Protein AF-A0A923TP19-F1 (afdb_monomer_lite)

Radius of gyration: 17.99 Å; chains: 1; bounding box: 35×23×47 Å

Foldseek 3Di:
DADVVCVVVPDQDDADDDDDLVNQQVVLVVVPQCVPVPPPVRCLRNPPVVHDRDVCVCCVRVVSPPVCPPVVRVD

Secondary structure (DSSP, 8-state):
---HHHHHT-----------HHHHHHHHHHTTTTSSTT-HHHHHHHSSTT----TTHHHHHT---SGGGSTTT--

Structure (mmCIF, N/CA/C/O backbone):
data_AF-A0A923TP19-F1
#
_entry.id   AF-A0A923TP19-F1
#
loop_
_atom_site.group_PDB
_atom_site.id
_atom_site.type_symbol
_atom_site.label_atom_id
_atom_site.label_alt_id
_atom_site.label_comp_id
_atom_site.label_asym_id
_atom_site.label_entity_id
_atom_site.label_seq_id
_atom_site.pdbx_PDB_ins_code
_atom_site.Cartn_x
_atom_site.Cartn_y
_atom_site.Cartn_z
_atom_site.occupancy
_atom_site.B_iso_or_equiv
_atom_site.auth_seq_id
_atom_site.auth_comp_id
_atom_site.auth_asym_id
_atom_site.auth_atom_id
_atom_site.pdbx_PDB_model_num
ATOM 1 N N . MET A 1 1 ? 19.588 5.300 -29.096 1.00 77.88 1 MET A N 1
ATOM 2 C CA . MET A 1 1 ? 18.329 5.670 -29.781 1.00 77.88 1 MET A CA 1
ATOM 3 C C . MET A 1 1 ? 17.249 4.755 -29.234 1.00 77.88 1 MET A C 1
ATOM 5 O O . MET A 1 1 ? 17.496 3.557 -29.175 1.00 77.88 1 MET A O 1
ATOM 9 N N . ILE A 1 2 ? 16.126 5.311 -28.773 1.00 85.81 2 ILE A N 1
ATOM 10 C CA . ILE A 1 2 ? 15.015 4.542 -28.188 1.00 85.81 2 ILE A CA 1
ATOM 11 C C . ILE A 1 2 ? 14.451 3.570 -29.238 1.00 85.81 2 ILE A C 1
ATOM 13 O O . ILE A 1 2 ? 14.283 3.953 -30.395 1.00 85.81 2 ILE 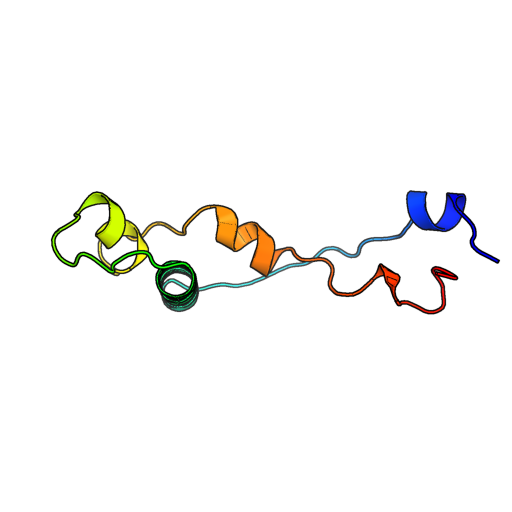A O 1
ATOM 17 N N . ASN A 1 3 ? 14.153 2.332 -28.830 1.00 89.88 3 ASN A N 1
ATOM 18 C CA . ASN A 1 3 ? 13.445 1.338 -29.644 1.00 89.88 3 ASN A CA 1
ATOM 19 C C . ASN A 1 3 ? 12.029 1.120 -29.067 1.00 89.88 3 ASN A C 1
ATOM 21 O O . ASN A 1 3 ? 11.902 0.406 -28.071 1.00 89.88 3 ASN A O 1
ATOM 25 N N . PRO A 1 4 ? 10.972 1.702 -29.667 1.00 92.25 4 PRO A N 1
ATOM 26 C CA . PRO A 1 4 ? 9.606 1.606 -29.147 1.00 92.25 4 PRO A CA 1
ATOM 27 C C . PRO A 1 4 ? 9.066 0.177 -29.057 1.00 92.25 4 PRO A C 1
ATOM 29 O O . PRO A 1 4 ? 8.386 -0.151 -28.090 1.00 92.25 4 PRO A O 1
ATOM 32 N N . GLN A 1 5 ? 9.400 -0.684 -30.024 1.00 93.19 5 GLN A N 1
ATOM 33 C CA . GLN A 1 5 ? 8.913 -2.066 -30.049 1.00 93.19 5 GLN A CA 1
ATOM 34 C C . GLN A 1 5 ? 9.412 -2.847 -28.829 1.00 93.19 5 GLN A C 1
ATOM 36 O O . GLN A 1 5 ? 8.653 -3.555 -28.184 1.00 93.19 5 GLN A O 1
ATOM 41 N N . ARG A 1 6 ? 10.671 -2.622 -28.438 1.00 91.62 6 ARG A N 1
ATOM 42 C CA . ARG A 1 6 ? 11.269 -3.243 -27.250 1.00 91.62 6 ARG A CA 1
ATOM 43 C C . ARG A 1 6 ? 10.590 -2.827 -25.939 1.00 91.62 6 ARG A C 1
ATOM 45 O O . ARG A 1 6 ? 10.590 -3.606 -24.998 1.00 91.62 6 ARG A O 1
ATOM 52 N N . LEU A 1 7 ? 10.041 -1.612 -25.864 1.00 93.56 7 LEU A N 1
ATOM 53 C CA . LEU A 1 7 ? 9.297 -1.152 -24.685 1.00 93.56 7 LEU A CA 1
ATOM 54 C C . LEU A 1 7 ? 7.893 -1.760 -24.626 1.00 93.56 7 LEU A C 1
ATOM 56 O O . LEU A 1 7 ? 7.418 -2.082 -23.543 1.00 93.56 7 LEU A O 1
ATOM 60 N N . LEU A 1 8 ? 7.237 -1.909 -25.781 1.00 94.00 8 LEU A N 1
ATOM 61 C CA . LEU A 1 8 ? 5.930 -2.564 -25.881 1.00 94.00 8 LEU A CA 1
ATOM 62 C C . LEU A 1 8 ? 6.019 -4.060 -25.552 1.00 94.00 8 LEU A C 1
ATOM 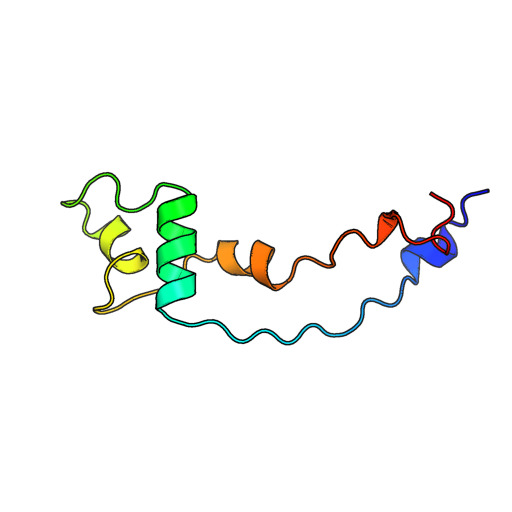64 O O . LEU A 1 8 ? 5.125 -4.585 -24.896 1.00 94.00 8 LEU A O 1
ATOM 68 N N . ASP A 1 9 ? 7.115 -4.706 -25.952 1.00 94.62 9 ASP A N 1
ATOM 69 C CA . ASP A 1 9 ? 7.380 -6.129 -25.714 1.00 94.62 9 ASP A CA 1
ATOM 70 C C . ASP A 1 9 ? 8.189 -6.382 -24.426 1.00 94.62 9 ASP A C 1
ATOM 72 O O . ASP A 1 9 ? 8.777 -7.453 -24.267 1.00 94.62 9 ASP A O 1
ATOM 76 N N . TRP A 1 10 ? 8.287 -5.396 -23.524 1.00 93.81 10 TRP A N 1
ATOM 77 C CA . TRP A 1 10 ? 9.147 -5.508 -22.346 1.00 93.81 10 TRP A CA 1
ATOM 78 C C . TRP A 1 10 ? 8.722 -6.695 -21.461 1.00 93.81 10 TRP A C 1
ATOM 80 O O . TRP A 1 10 ? 7.561 -6.757 -21.043 1.00 93.81 10 TRP A O 1
ATOM 90 N N . PRO A 1 11 ? 9.635 -7.633 -21.143 1.00 91.69 11 PRO A N 1
ATOM 91 C CA . PRO A 1 11 ? 9.300 -8.804 -20.348 1.00 91.69 11 PRO A CA 1
ATOM 92 C C . PRO A 1 11 ? 9.228 -8.417 -18.869 1.00 91.69 11 PRO A C 1
ATOM 94 O O . PRO A 1 11 ? 10.238 -8.344 -18.170 1.00 91.69 11 PRO A O 1
ATOM 97 N N . PHE A 1 12 ? 8.020 -8.135 -18.386 1.00 91.81 12 PHE A N 1
ATOM 98 C CA . PHE A 1 12 ? 7.781 -8.011 -16.953 1.00 91.81 12 PHE A CA 1
ATOM 99 C C . PHE A 1 12 ? 7.766 -9.406 -16.333 1.00 91.81 12 PHE A C 1
ATOM 101 O O . PHE A 1 12 ? 6.899 -10.217 -16.646 1.00 91.81 12 PHE A O 1
ATOM 108 N N . GLU A 1 13 ? 8.738 -9.670 -15.468 1.00 88.81 13 GLU A N 1
ATOM 109 C CA . GLU A 1 13 ? 8.781 -10.896 -14.676 1.00 88.81 13 GLU A CA 1
ATOM 110 C C . GLU A 1 13 ? 7.619 -10.940 -13.677 1.00 88.81 13 GLU A C 1
ATOM 112 O O . GLU A 1 13 ? 7.183 -9.905 -13.156 1.00 88.81 13 GLU A O 1
ATOM 117 N N . ASP A 1 14 ? 7.151 -12.149 -13.369 1.00 89.75 14 ASP A N 1
ATOM 118 C CA . ASP A 1 14 ? 6.142 -12.350 -12.335 1.00 89.75 14 ASP A CA 1
ATOM 119 C C . ASP A 1 14 ? 6.685 -11.919 -10.966 1.00 89.75 14 ASP A C 1
ATOM 121 O O . ASP A 1 14 ? 7.772 -12.314 -10.536 1.00 89.75 14 ASP A O 1
ATOM 125 N N . VAL A 1 15 ? 5.889 -11.133 -10.241 1.00 87.31 15 VAL A N 1
ATOM 126 C CA . VAL A 1 15 ? 6.217 -10.681 -8.887 1.00 87.31 15 VAL A CA 1
ATOM 127 C C . VAL A 1 15 ? 5.319 -11.400 -7.888 1.00 87.31 15 VAL A C 1
ATOM 129 O O . VAL A 1 15 ? 4.101 -11.223 -7.884 1.00 87.31 15 VAL A O 1
ATOM 132 N N . VAL A 1 16 ? 5.927 -12.185 -6.998 1.00 92.00 16 VAL A N 1
ATOM 133 C CA . VAL A 1 16 ? 5.239 -12.829 -5.872 1.00 92.00 16 VAL A CA 1
ATOM 134 C C . VAL A 1 16 ? 5.625 -12.109 -4.589 1.00 92.00 16 VAL A C 1
ATOM 136 O O . VAL A 1 16 ? 6.800 -12.060 -4.234 1.00 92.00 16 VAL A O 1
ATOM 139 N N . GLN A 1 17 ? 4.632 -11.571 -3.882 1.00 94.38 17 GLN A N 1
ATOM 140 C CA . GLN A 1 17 ? 4.831 -10.905 -2.597 1.00 94.38 17 GLN A CA 1
ATOM 141 C C . GLN A 1 17 ? 4.079 -11.621 -1.486 1.00 94.38 17 GLN A C 1
ATOM 143 O O . GLN A 1 17 ? 2.925 -12.018 -1.649 1.00 94.38 17 GLN A O 1
ATOM 148 N N . THR A 1 18 ? 4.712 -11.683 -0.319 1.00 95.75 18 THR A N 1
ATOM 149 C CA . THR A 1 18 ? 4.051 -12.036 0.936 1.00 95.75 18 THR A CA 1
ATOM 150 C C . THR A 1 18 ? 3.913 -10.771 1.761 1.00 95.75 18 THR A C 1
ATOM 152 O O . THR A 1 18 ? 4.881 -10.038 1.947 1.00 95.75 18 THR A O 1
ATOM 155 N N . TYR A 1 19 ? 2.718 -10.526 2.279 1.00 96.06 19 TYR A N 1
ATOM 156 C CA . TYR A 1 19 ? 2.444 -9.418 3.180 1.00 96.06 19 TYR A CA 1
ATOM 157 C C . TYR A 1 19 ? 1.654 -9.925 4.382 1.00 96.06 19 TYR A C 1
ATOM 159 O O . TYR A 1 19 ? 1.006 -10.973 4.341 1.00 96.06 19 TYR A O 1
ATOM 167 N N . SER A 1 20 ? 1.729 -9.177 5.471 1.00 97.44 20 SER A N 1
ATOM 168 C CA . SER A 1 20 ? 1.078 -9.502 6.731 1.00 97.44 20 SER A CA 1
ATOM 169 C C . SER A 1 20 ? 0.010 -8.471 7.102 1.00 97.44 20 SER A C 1
ATOM 171 O O . SER A 1 20 ? -0.127 -7.404 6.490 1.00 97.44 20 SER A O 1
ATOM 173 N N . ALA A 1 21 ? -0.729 -8.764 8.174 1.00 97.88 21 ALA A N 1
ATOM 174 C CA . ALA A 1 21 ? -1.600 -7.789 8.824 1.00 97.88 21 ALA A CA 1
ATOM 175 C C . ALA A 1 21 ? -0.828 -6.514 9.216 1.00 97.88 21 ALA A C 1
ATOM 177 O O . ALA A 1 21 ? -1.321 -5.404 9.029 1.00 97.88 21 ALA A O 1
ATOM 178 N N . ARG A 1 22 ? 0.417 -6.662 9.691 1.00 97.88 22 ARG A N 1
ATOM 179 C CA . ARG A 1 22 ? 1.274 -5.534 10.076 1.00 97.88 22 ARG A CA 1
ATOM 180 C C . ARG A 1 22 ? 1.582 -4.626 8.889 1.00 97.88 22 ARG A C 1
ATOM 182 O O . ARG A 1 22 ? 1.471 -3.413 9.024 1.00 97.88 22 ARG A O 1
ATOM 189 N N . ASP A 1 23 ? 1.939 -5.197 7.743 1.00 98.19 23 ASP A N 1
ATOM 190 C CA . ASP A 1 23 ? 2.259 -4.418 6.537 1.00 98.19 23 ASP A CA 1
ATOM 191 C C . ASP A 1 23 ? 1.026 -3.667 6.027 1.00 98.19 23 ASP A C 1
ATOM 193 O O . ASP A 1 23 ? 1.114 -2.499 5.654 1.00 98.19 23 ASP A O 1
ATOM 197 N N . SER A 1 24 ? -0.141 -4.314 6.108 1.00 98.25 24 SER A N 1
ATOM 198 C CA . SER A 1 24 ? -1.430 -3.714 5.750 1.00 98.25 24 SER A CA 1
ATOM 199 C C . SER A 1 24 ? -1.754 -2.495 6.619 1.00 98.25 24 SER A C 1
ATOM 201 O O . SER A 1 24 ? -2.096 -1.437 6.089 1.00 98.25 24 SER A O 1
ATOM 203 N N . MET A 1 25 ? -1.592 -2.618 7.942 1.00 98.25 25 MET A N 1
ATOM 204 C CA . MET A 1 25 ? -1.840 -1.518 8.881 1.00 98.25 25 MET A CA 1
ATOM 205 C C . MET A 1 25 ? -0.814 -0.390 8.727 1.00 98.25 25 MET A C 1
ATOM 207 O O . MET A 1 25 ? -1.191 0.778 8.721 1.00 98.25 25 MET A O 1
ATOM 211 N N . LEU A 1 26 ? 0.473 -0.712 8.549 1.00 98.25 26 LEU A N 1
ATOM 212 C CA . LEU A 1 26 ? 1.515 0.297 8.321 1.00 98.25 26 LEU A CA 1
ATOM 213 C C . LEU A 1 26 ? 1.279 1.090 7.037 1.00 98.25 26 LEU A C 1
ATOM 215 O O . LEU A 1 26 ? 1.458 2.306 7.033 1.00 98.25 26 LEU A O 1
ATOM 219 N N . TYR A 1 27 ? 0.847 0.423 5.967 1.00 98.50 27 TYR A N 1
ATOM 220 C CA . TYR A 1 27 ? 0.465 1.097 4.734 1.00 98.50 27 TYR A CA 1
ATOM 221 C C . TYR A 1 27 ? -0.719 2.046 4.949 1.00 98.50 27 TYR A C 1
ATOM 223 O O . TYR A 1 27 ? -0.636 3.214 4.573 1.00 98.50 27 TYR A O 1
ATOM 231 N N . ALA A 1 28 ? -1.791 1.567 5.589 1.00 98.25 28 ALA A N 1
ATOM 232 C CA . ALA A 1 28 ? -2.983 2.364 5.869 1.00 98.25 28 ALA A CA 1
ATOM 233 C C . ALA A 1 28 ? -2.661 3.609 6.718 1.00 98.25 28 ALA A C 1
ATOM 235 O O . ALA A 1 28 ? -3.069 4.718 6.368 1.00 98.25 28 ALA A O 1
ATOM 236 N N . LEU A 1 29 ? -1.863 3.442 7.776 1.00 97.94 29 LEU A N 1
ATOM 237 C CA . LEU A 1 29 ? -1.363 4.546 8.600 1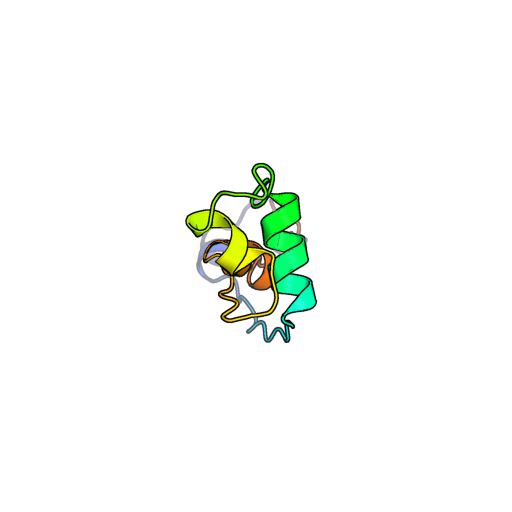.00 97.94 29 LEU A CA 1
ATOM 238 C C . LEU A 1 29 ? -0.503 5.519 7.781 1.00 97.94 29 LEU A C 1
ATOM 240 O O . LEU A 1 29 ? -0.652 6.732 7.903 1.00 97.94 29 LEU A O 1
ATOM 244 N N . GLY A 1 30 ? 0.368 4.998 6.912 1.00 97.69 30 GLY A N 1
ATOM 245 C CA . GLY A 1 30 ? 1.245 5.797 6.054 1.00 97.69 30 GLY A CA 1
ATOM 246 C C . GLY A 1 30 ? 0.500 6.708 5.074 1.00 97.69 30 GLY A C 1
ATOM 247 O O . GLY A 1 30 ? 1.008 7.775 4.738 1.00 97.69 30 GLY A O 1
ATOM 248 N N . ILE A 1 31 ? -0.710 6.326 4.652 1.00 97.25 31 ILE A N 1
ATOM 249 C CA . ILE A 1 31 ? -1.583 7.146 3.792 1.00 97.25 31 ILE A CA 1
ATOM 250 C C . ILE A 1 31 ? -2.626 7.965 4.577 1.00 97.25 31 ILE A C 1
ATOM 252 O O . ILE A 1 31 ? -3.461 8.629 3.966 1.00 97.25 31 ILE A O 1
ATOM 256 N N . GLY A 1 32 ? -2.576 7.946 5.916 1.00 96.38 32 GLY A N 1
ATOM 257 C CA . GLY A 1 32 ? -3.356 8.826 6.797 1.00 96.38 32 GLY A CA 1
ATOM 258 C C . GLY A 1 32 ? -4.656 8.248 7.374 1.00 96.38 32 GLY A C 1
ATOM 259 O O . GLY A 1 32 ? -5.394 8.985 8.035 1.00 96.38 32 GLY A O 1
ATOM 260 N N . LEU A 1 33 ? -4.950 6.959 7.165 1.00 97.81 33 LEU A N 1
ATOM 261 C CA . LEU A 1 33 ? -6.098 6.301 7.804 1.00 97.81 33 LEU A CA 1
ATOM 262 C C . LEU A 1 33 ? -5.851 6.115 9.306 1.00 97.81 33 LEU A C 1
ATOM 264 O O . LEU A 1 33 ? -4.730 5.844 9.730 1.00 97.81 33 LEU A O 1
ATOM 268 N N . GLY A 1 34 ? -6.913 6.223 10.104 1.00 94.56 34 GLY A N 1
ATOM 269 C CA . GLY A 1 34 ? -6.864 6.076 11.560 1.00 94.56 34 GLY A CA 1
ATOM 270 C C . GLY A 1 34 ? -6.467 7.352 12.303 1.00 94.56 34 GLY A C 1
ATOM 271 O O . GLY A 1 34 ? -6.160 7.291 13.491 1.00 94.56 34 GLY A O 1
ATOM 272 N N . SER A 1 35 ? -6.463 8.503 11.619 1.00 94.81 35 SER A N 1
ATOM 273 C CA . SER A 1 35 ? -6.195 9.804 12.246 1.00 94.81 35 SER A CA 1
ATOM 274 C C . SER A 1 35 ? -7.312 10.233 13.206 1.00 94.81 3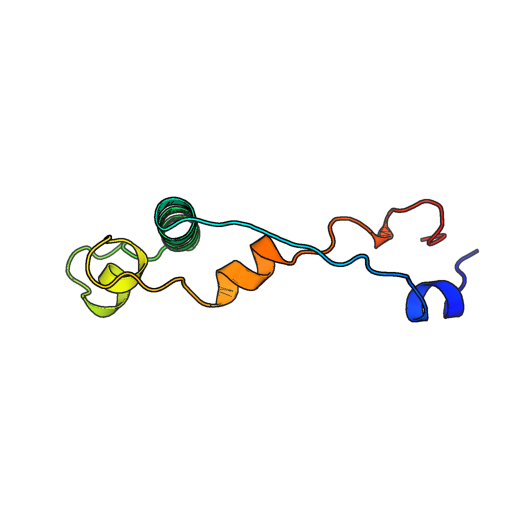5 SER A C 1
ATOM 276 O O . SER A 1 35 ? -7.023 10.836 14.239 1.00 94.81 35 SER A O 1
ATOM 278 N N . ASP A 1 36 ? -8.563 9.868 12.904 1.00 94.50 36 ASP A N 1
ATOM 279 C CA . ASP A 1 36 ? -9.670 9.878 13.861 1.00 94.50 36 ASP A CA 1
ATOM 280 C C . ASP A 1 36 ? -9.818 8.478 14.491 1.00 94.50 36 ASP A C 1
ATOM 282 O O . ASP A 1 36 ? -10.250 7.540 13.812 1.00 94.50 36 ASP A O 1
ATOM 286 N N . PRO A 1 37 ? -9.483 8.303 15.783 1.00 89.75 37 PRO A N 1
ATOM 287 C CA . PRO A 1 37 ? -9.563 7.007 16.449 1.00 89.75 37 PRO A CA 1
ATOM 288 C C . PRO A 1 37 ? -11.001 6.544 16.733 1.00 89.75 37 PRO A C 1
ATOM 290 O O . PRO A 1 37 ? -11.186 5.410 17.173 1.00 89.75 37 PRO A O 1
ATOM 293 N N . LEU A 1 38 ? -12.015 7.394 16.530 1.00 95.06 38 LEU A N 1
ATOM 294 C CA . LEU A 1 38 ? -13.429 7.052 16.725 1.00 95.06 38 LEU A CA 1
ATOM 295 C C . LEU A 1 38 ? -14.151 6.720 15.410 1.00 95.06 38 LEU A C 1
ATOM 297 O O . LEU A 1 38 ? -15.292 6.252 15.441 1.00 95.06 38 LEU A O 1
ATOM 301 N N . ASP A 1 39 ? -13.499 6.906 14.260 1.00 96.25 39 ASP A N 1
ATOM 302 C CA . ASP A 1 39 ? -14.056 6.551 12.958 1.00 96.25 39 ASP A CA 1
ATOM 303 C C . ASP A 1 39 ? -13.928 5.040 12.702 1.00 96.25 39 ASP A C 1
ATOM 305 O O . ASP A 1 39 ? -12.912 4.529 12.220 1.00 96.25 39 ASP A O 1
ATOM 309 N N . ALA A 1 40 ? -15.007 4.307 12.981 1.00 92.06 40 ALA A N 1
ATOM 310 C CA . ALA A 1 40 ? -15.098 2.871 12.721 1.00 92.06 40 ALA A CA 1
ATOM 311 C C . ALA A 1 40 ? -14.850 2.493 11.246 1.00 92.06 40 ALA A C 1
ATOM 313 O O . ALA A 1 40 ? -14.388 1.384 10.963 1.00 92.06 40 ALA A O 1
ATOM 314 N N . GLY A 1 41 ? -15.123 3.403 10.305 1.00 94.62 41 GLY A N 1
ATOM 315 C CA . GLY A 1 41 ? -14.837 3.212 8.887 1.00 94.62 41 GLY A CA 1
ATOM 316 C C . GLY A 1 41 ? -13.340 3.148 8.589 1.00 94.62 41 GLY A C 1
ATOM 317 O O . GLY A 1 41 ? -12.941 2.432 7.671 1.00 94.62 41 GLY A O 1
ATOM 318 N N . GLN A 1 42 ? -12.514 3.829 9.386 1.00 96.31 42 GLN A N 1
ATOM 319 C CA . GLN A 1 42 ? -11.054 3.811 9.267 1.00 96.31 42 GLN A CA 1
ATOM 320 C C . GLN A 1 42 ? -10.405 2.724 10.127 1.00 96.31 42 GLN A C 1
ATOM 322 O O . GLN A 1 42 ? -9.431 2.107 9.690 1.00 96.31 42 GLN A O 1
ATOM 327 N N . LEU A 1 43 ? -10.959 2.440 11.312 1.00 96.00 43 LEU A N 1
ATOM 328 C CA . LEU A 1 43 ? -10.401 1.453 12.246 1.00 96.00 43 LEU A CA 1
ATOM 329 C C . LEU A 1 43 ? -10.212 0.070 11.613 1.00 96.00 43 LEU A C 1
ATOM 331 O O . LEU A 1 43 ? -9.207 -0.584 11.874 1.00 96.00 43 LEU A O 1
ATOM 335 N N . ARG A 1 44 ? -11.103 -0.339 10.705 1.00 96.25 44 ARG A N 1
ATOM 336 C CA . ARG A 1 44 ? -11.000 -1.617 9.975 1.00 96.25 44 ARG A CA 1
ATOM 337 C C . ARG A 1 44 ? -9.724 -1.791 9.133 1.00 96.25 44 ARG A C 1
ATOM 339 O O . ARG A 1 44 ? -9.502 -2.879 8.614 1.00 96.25 44 ARG A O 1
ATOM 346 N N . PHE A 1 45 ? -8.938 -0.733 8.925 1.00 98.00 45 PHE A N 1
ATOM 347 C CA . PHE A 1 45 ? -7.685 -0.765 8.161 1.00 98.00 45 PHE A CA 1
ATOM 348 C C . PHE A 1 45 ? -6.434 -0.662 9.046 1.00 98.00 45 PHE A C 1
ATOM 350 O O . PHE A 1 45 ? -5.332 -0.920 8.567 1.00 98.00 45 PHE A O 1
ATOM 357 N N . VAL A 1 46 ? -6.586 -0.276 10.317 1.00 97.19 46 VAL A N 1
ATOM 358 C CA . VAL A 1 46 ? -5.469 0.017 11.237 1.00 97.19 46 VAL A CA 1
ATOM 359 C C . VAL A 1 46 ? -5.536 -0.759 12.553 1.00 97.19 46 VAL A C 1
ATOM 361 O O . VAL A 1 46 ? -4.592 -0.702 13.336 1.00 97.19 46 VAL A O 1
ATOM 364 N N . TYR A 1 47 ? -6.633 -1.478 12.796 1.00 96.38 47 TYR A N 1
ATOM 365 C CA . TYR A 1 47 ? -6.843 -2.332 13.958 1.00 96.38 47 TYR A CA 1
ATOM 366 C C . TYR A 1 47 ? -7.013 -3.788 13.519 1.00 96.38 47 TYR A C 1
ATOM 368 O O . TYR A 1 47 ? -7.697 -4.081 12.539 1.00 96.38 47 TYR A O 1
ATOM 376 N N . GLU A 1 48 ? -6.386 -4.715 14.238 1.00 95.12 48 GLU A N 1
ATOM 377 C CA . GLU A 1 48 ? -6.254 -6.113 13.824 1.00 95.12 48 GLU A CA 1
ATOM 378 C C . GLU A 1 48 ? -7.570 -6.905 13.830 1.00 95.12 48 GLU A C 1
ATOM 380 O O . GLU A 1 48 ? -7.680 -7.927 13.146 1.00 95.12 48 GLU A O 1
ATOM 385 N N . ARG A 1 49 ? -8.577 -6.456 14.588 1.00 94.06 49 ARG A N 1
ATOM 386 C CA . ARG A 1 49 ? -9.895 -7.097 14.606 1.00 94.06 49 ARG A CA 1
ATOM 387 C C . ARG A 1 49 ? -10.653 -6.741 13.328 1.00 94.06 49 ARG A C 1
ATOM 389 O O . ARG A 1 49 ? -10.898 -5.569 13.068 1.00 94.06 49 ARG A O 1
ATOM 396 N N . ASP A 1 50 ? -11.051 -7.766 12.574 1.00 92.00 50 ASP A N 1
ATOM 397 C CA . ASP A 1 50 ? -11.763 -7.634 11.294 1.00 92.00 50 ASP A CA 1
ATOM 398 C C . ASP A 1 50 ? -10.994 -6.797 10.251 1.00 92.00 50 ASP A C 1
ATOM 400 O O . ASP A 1 50 ? -11.585 -6.106 9.414 1.00 92.00 50 ASP A O 1
ATOM 404 N N . LEU A 1 51 ? -9.656 -6.871 10.312 1.00 97.06 51 LEU A N 1
ATOM 405 C CA . LEU A 1 51 ? -8.747 -6.115 9.459 1.00 97.06 51 LEU A CA 1
ATOM 406 C C . LEU A 1 51 ? -8.991 -6.400 7.974 1.00 97.06 51 LEU A C 1
ATOM 408 O O . LEU A 1 51 ? -9.051 -7.549 7.532 1.00 97.06 51 LEU A O 1
ATOM 412 N N . VAL A 1 52 ? -9.021 -5.332 7.185 1.00 97.00 52 VAL A N 1
ATOM 413 C CA . VAL A 1 52 ? -9.015 -5.382 5.725 1.00 97.00 52 VAL A CA 1
ATOM 414 C C . VAL A 1 52 ? -7.807 -4.608 5.211 1.00 97.00 52 VAL A C 1
ATOM 416 O O . VAL A 1 52 ? -7.498 -3.528 5.705 1.00 97.00 52 VAL A O 1
ATOM 419 N N . ALA A 1 53 ? -7.116 -5.141 4.204 1.00 97.56 53 ALA A N 1
ATOM 420 C CA . ALA A 1 53 ? -6.064 -4.399 3.519 1.00 97.56 53 ALA A CA 1
ATOM 421 C C . ALA A 1 53 ? -6.683 -3.298 2.647 1.00 97.56 53 ALA A C 1
ATOM 423 O O . ALA A 1 53 ? -7.622 -3.547 1.887 1.00 97.56 53 ALA A O 1
ATOM 424 N N . PHE A 1 54 ? -6.156 -2.077 2.735 1.00 98.12 54 PHE A N 1
ATOM 425 C CA . PHE A 1 54 ? -6.635 -0.996 1.882 1.00 98.12 54 PHE A CA 1
ATOM 426 C C . PHE A 1 54 ? -6.245 -1.272 0.413 1.00 98.12 54 PHE A C 1
ATOM 428 O O . PHE A 1 54 ? -5.081 -1.600 0.164 1.00 98.12 54 PHE A O 1
ATOM 435 N N . PRO A 1 55 ? -7.160 -1.147 -0.572 1.00 97.19 55 PRO A N 1
ATOM 436 C CA . PRO A 1 55 ? -6.949 -1.695 -1.920 1.00 97.19 55 PRO A CA 1
ATOM 437 C C . PRO A 1 55 ? -5.684 -1.207 -2.635 1.00 97.19 55 PRO A C 1
ATOM 439 O O . PRO A 1 55 ? -5.053 -1.958 -3.375 1.00 97.19 55 PRO A O 1
ATOM 442 N N . THR A 1 56 ? -5.273 0.039 -2.395 1.00 98.00 56 THR A N 1
ATOM 443 C CA . THR A 1 56 ? -4.102 0.630 -3.054 1.00 98.00 56 THR A CA 1
ATOM 444 C C . THR A 1 56 ? -2.763 0.100 -2.527 1.00 98.00 56 THR A C 1
ATOM 446 O O . THR A 1 56 ? -1.738 0.379 -3.146 1.00 98.00 56 THR A O 1
ATOM 449 N N . LEU A 1 57 ? -2.741 -0.730 -1.471 1.00 98.12 57 LEU A N 1
ATOM 450 C CA . LEU A 1 57 ? -1.546 -1.489 -1.069 1.00 98.12 57 LEU A CA 1
ATOM 451 C C . LEU A 1 57 ? -1.000 -2.325 -2.237 1.00 98.12 57 LEU A C 1
ATOM 453 O O . LEU A 1 57 ? 0.214 -2.451 -2.390 1.00 98.12 57 LEU A O 1
ATOM 457 N N . ALA A 1 58 ? -1.883 -2.829 -3.106 1.00 95.69 58 ALA A N 1
ATOM 458 C CA . ALA A 1 58 ? -1.494 -3.576 -4.300 1.00 95.69 58 ALA A CA 1
AT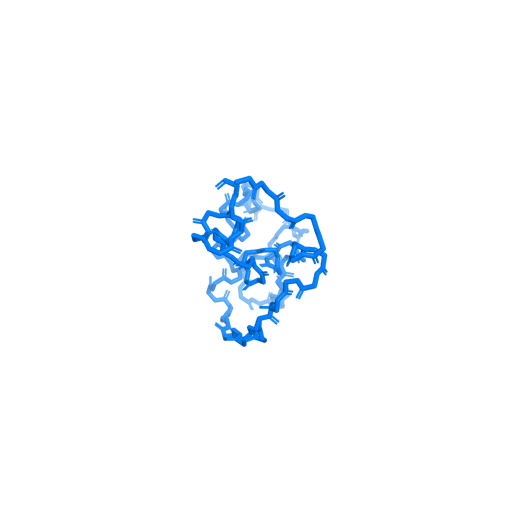OM 459 C C . ALA A 1 58 ? -0.551 -2.779 -5.220 1.00 95.69 58 ALA A C 1
ATOM 461 O O . ALA A 1 58 ? 0.325 -3.366 -5.842 1.00 95.69 58 ALA A O 1
ATOM 462 N N . VAL A 1 59 ? -0.665 -1.445 -5.265 1.00 94.88 59 VAL A N 1
ATOM 463 C CA . VAL A 1 59 ? 0.233 -0.592 -6.065 1.00 94.88 59 VAL A CA 1
ATOM 464 C C . VAL A 1 59 ? 1.658 -0.621 -5.517 1.00 94.88 59 VAL A C 1
ATOM 466 O O . VAL A 1 59 ? 2.605 -0.600 -6.292 1.00 94.88 59 VAL A O 1
ATOM 469 N N . VAL A 1 60 ? 1.820 -0.703 -4.194 1.00 94.69 60 VAL A N 1
ATOM 470 C CA . VAL A 1 60 ? 3.139 -0.818 -3.555 1.00 94.69 60 VAL A CA 1
ATOM 471 C C . VAL A 1 60 ? 3.717 -2.216 -3.768 1.00 94.69 60 VAL A C 1
ATOM 473 O O . VAL A 1 60 ? 4.881 -2.344 -4.134 1.00 9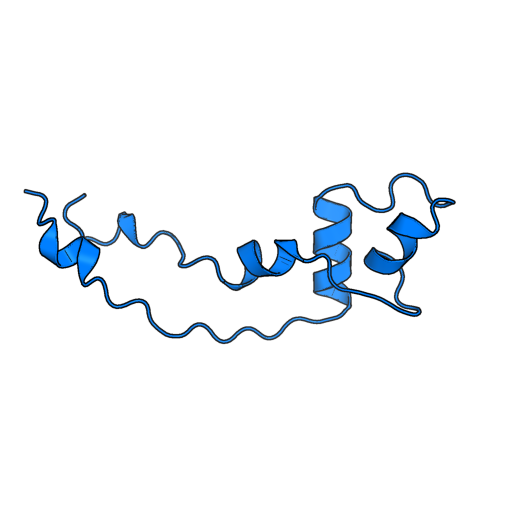4.69 60 VAL A O 1
ATOM 476 N N . LEU A 1 61 ? 2.903 -3.258 -3.571 1.00 94.56 61 LEU A N 1
ATOM 477 C CA . LEU A 1 61 ? 3.337 -4.653 -3.699 1.00 94.56 61 LEU A CA 1
ATOM 478 C C . LEU A 1 61 ? 3.717 -5.021 -5.141 1.00 94.56 61 LEU A C 1
ATOM 480 O O . LEU A 1 61 ? 4.705 -5.724 -5.353 1.00 94.56 61 LEU A O 1
ATOM 484 N N . CYS A 1 62 ? 2.951 -4.530 -6.117 1.00 91.75 62 CYS A N 1
ATOM 485 C CA . CYS A 1 62 ? 3.078 -4.889 -7.529 1.00 91.75 62 CYS A CA 1
ATOM 486 C C . CYS A 1 62 ? 3.804 -3.823 -8.366 1.00 91.75 62 CYS A C 1
ATOM 488 O O . CYS A 1 62 ? 3.728 -3.854 -9.594 1.00 91.75 62 CYS A O 1
ATOM 490 N N . HIS A 1 63 ? 4.482 -2.856 -7.739 1.00 90.06 63 HIS A N 1
ATOM 491 C CA . HIS A 1 63 ? 5.255 -1.869 -8.485 1.00 90.06 63 HIS A CA 1
ATOM 492 C C . HIS A 1 63 ? 6.419 -2.564 -9.226 1.00 90.06 63 HIS A C 1
ATOM 494 O O . HIS A 1 63 ? 7.251 -3.191 -8.568 1.00 90.06 63 HIS A O 1
ATOM 500 N N . PRO A 1 64 ? 6.563 -2.408 -10.559 1.00 87.62 64 PRO A N 1
ATOM 501 C CA . PRO A 1 64 ? 7.566 -3.120 -11.370 1.00 87.62 64 PRO A CA 1
ATOM 502 C C . PRO A 1 64 ? 9.013 -2.620 -11.176 1.00 87.62 64 PRO A C 1
ATOM 504 O O . PRO A 1 64 ? 9.902 -2.906 -11.974 1.00 87.62 64 PRO A O 1
ATOM 507 N N . GLY A 1 65 ? 9.264 -1.822 -10.137 1.00 87.50 65 GLY A N 1
ATOM 508 C CA . GLY A 1 65 ? 10.541 -1.151 -9.920 1.00 87.50 65 GLY A CA 1
ATOM 509 C C . GLY A 1 65 ? 10.837 -0.079 -10.974 1.00 87.50 65 GLY A C 1
ATOM 510 O O . GLY A 1 65 ? 9.973 0.347 -11.739 1.00 87.50 65 GLY A O 1
ATOM 511 N N . ALA A 1 66 ? 12.086 0.383 -11.007 1.00 89.69 66 ALA A N 1
ATOM 512 C CA . ALA A 1 66 ? 12.555 1.411 -11.937 1.00 89.69 66 ALA A CA 1
ATOM 513 C C . ALA A 1 66 ? 12.931 0.831 -13.318 1.00 89.69 66 ALA A C 1
ATOM 515 O O . ALA A 1 66 ? 13.989 1.148 -13.859 1.00 89.69 66 ALA A O 1
ATOM 516 N N . TRP A 1 67 ? 12.080 -0.031 -13.887 1.00 91.38 67 TRP A N 1
ATOM 517 C CA . TRP A 1 67 ? 12.363 -0.772 -15.126 1.00 91.38 67 TRP A CA 1
ATOM 518 C C . TRP A 1 67 ? 12.713 0.134 -16.316 1.00 91.38 67 TRP A C 1
ATOM 520 O O . TRP A 1 67 ? 13.541 -0.234 -17.142 1.00 91.38 67 TRP A O 1
ATOM 530 N N . ILE A 1 68 ? 12.151 1.348 -16.375 1.00 91.44 68 ILE A N 1
ATOM 531 C CA . ILE A 1 68 ? 12.405 2.291 -17.471 1.00 91.44 68 ILE A CA 1
ATOM 532 C C . ILE A 1 68 ? 13.871 2.745 -17.544 1.00 91.44 68 ILE A C 1
ATOM 534 O O . ILE A 1 68 ? 14.348 3.071 -18.625 1.00 91.44 68 ILE A O 1
ATOM 538 N N . GLY A 1 69 ? 14.592 2.729 -16.417 1.00 89.94 69 GLY A N 1
ATOM 539 C CA . GLY A 1 69 ? 16.012 3.081 -16.348 1.00 89.94 69 GLY A CA 1
ATOM 540 C C . GLY A 1 69 ? 16.957 1.928 -16.692 1.00 89.94 69 GLY A C 1
ATOM 541 O O . GLY A 1 69 ? 18.172 2.088 -16.584 1.00 89.94 69 GLY A O 1
ATOM 542 N N . HIS A 1 70 ? 16.435 0.754 -17.059 1.00 90.75 70 HIS A N 1
ATOM 543 C CA . HIS A 1 70 ? 17.271 -0.373 -17.452 1.00 90.75 70 HIS A CA 1
ATOM 544 C C . HIS A 1 70 ? 18.047 -0.029 -18.741 1.00 90.75 70 HIS A C 1
ATOM 546 O O . HIS A 1 70 ? 17.445 0.495 -19.673 1.00 90.75 70 HIS A O 1
ATOM 552 N N . PRO A 1 71 ? 19.353 -0.340 -18.869 1.00 89.69 71 PRO A N 1
ATOM 553 C CA . PRO A 1 71 ? 20.141 0.031 -20.057 1.00 89.69 71 PRO A CA 1
ATOM 554 C C . PRO A 1 71 ? 19.531 -0.452 -21.385 1.00 89.69 71 PRO A C 1
ATOM 556 O O . PRO A 1 71 ? 19.613 0.219 -22.417 1.00 89.69 71 PRO A O 1
ATOM 559 N N . ASP A 1 72 ? 18.847 -1.597 -21.335 1.00 88.75 72 ASP A N 1
ATOM 560 C CA . ASP A 1 72 ? 18.112 -2.178 -22.461 1.00 88.75 72 ASP A CA 1
ATOM 561 C C . ASP A 1 72 ? 16.748 -1.533 -22.728 1.00 88.75 72 ASP A C 1
ATOM 563 O O . ASP A 1 72 ? 15.986 -2.061 -23.521 1.00 88.75 72 ASP A O 1
ATOM 567 N N . THR A 1 73 ? 16.391 -0.398 -22.143 1.00 89.81 73 THR A N 1
ATOM 568 C CA . THR A 1 73 ? 15.246 0.399 -22.622 1.00 89.81 73 THR A CA 1
ATOM 569 C C . THR A 1 73 ? 15.723 1.413 -23.656 1.00 89.81 73 THR A C 1
ATOM 571 O O . THR A 1 73 ? 15.087 1.597 -24.697 1.00 89.81 73 THR A O 1
ATOM 574 N N . GLY A 1 74 ? 16.936 1.947 -23.478 1.00 85.56 74 GLY A N 1
ATOM 575 C CA . GLY A 1 74 ? 17.503 3.013 -24.306 1.00 85.56 74 GLY A CA 1
ATOM 576 C C . GLY A 1 74 ? 16.855 4.379 -24.062 1.00 85.56 74 GLY A C 1
ATOM 577 O O . GLY A 1 74 ? 17.044 5.267 -24.901 1.00 85.56 74 GLY A O 1
ATOM 578 N N . VAL A 1 75 ? 16.084 4.490 -22.972 1.00 87.00 75 VAL A N 1
ATOM 579 C CA . VAL A 1 75 ? 15.520 5.719 -22.395 1.00 87.00 75 VAL A CA 1
ATOM 580 C C . VAL A 1 75 ? 16.556 6.376 -21.491 1.00 87.00 75 VAL A C 1
ATOM 582 O O . VAL A 1 75 ? 17.296 5.633 -20.811 1.00 87.00 75 VAL A O 1
#

Sequence (75 aa):
MINPQRLLDWPFEDVVQTYSARDSMLYALGIGLGSDPLDAGQLRFVYERDLVAFPTLAVVLCHPGAWIGHPDTGV

pLDDT: mean 93.74, std 3.99, range [77.88, 98.5]